Protein AF-A0A955MHB7-F1 (afdb_monomer_lite)

pLDDT: mean 92.13, std 5.57, range [71.12, 98.12]

Sequence (144 aa):
MEHLKEIINTLTNPKILFPSILFLYFFIFPPNDYLLKINKRLKLYNIWTKKGAVVLFSLLIGFFAFGLTDPNFQKIVAKPDNVPIVGLIFLVVFFLWLSMYQARENDQRIAQGKLPNEAEDAKEKILVWPDLVYIEFIALILCA

Radius of gyration: 22.38 Å; chains: 1; bounding box: 37×61×57 Å

Structure (mmCIF, N/CA/C/O backbone):
data_AF-A0A955MHB7-F1
#
_entry.id   AF-A0A955MHB7-F1
#
loop_
_atom_site.group_PDB
_atom_site.id
_atom_site.type_symbol
_atom_site.label_atom_id
_atom_site.label_alt_id
_atom_site.label_comp_id
_atom_site.label_asym_id
_atom_site.label_entity_id
_atom_site.label_seq_id
_atom_site.pdbx_PDB_ins_code
_atom_site.Cartn_x
_atom_site.Cartn_y
_atom_site.Cartn_z
_atom_site.occupancy
_atom_site.B_iso_or_equiv
_atom_site.auth_seq_id
_atom_site.auth_comp_id
_atom_site.auth_asym_id
_atom_site.auth_atom_id
_atom_site.pdbx_PDB_model_num
ATOM 1 N N . MET A 1 1 ? 7.698 2.671 -28.906 1.00 71.12 1 MET A N 1
ATOM 2 C CA . MET A 1 1 ? 8.367 2.057 -27.735 1.00 71.12 1 MET A CA 1
ATOM 3 C C . MET A 1 1 ? 9.485 2.932 -27.193 1.00 71.12 1 MET A C 1
ATOM 5 O O . MET A 1 1 ? 9.501 3.156 -25.995 1.00 71.12 1 MET A O 1
ATOM 9 N N . GLU A 1 2 ? 10.378 3.458 -28.031 1.00 80.06 2 GLU A N 1
ATOM 10 C CA . GLU A 1 2 ? 11.522 4.268 -27.572 1.00 80.06 2 GLU A CA 1
ATOM 11 C C . GLU A 1 2 ? 11.111 5.518 -26.788 1.00 80.06 2 GLU A C 1
ATOM 13 O O . GLU A 1 2 ? 11.550 5.681 -25.657 1.00 80.06 2 GLU A O 1
ATOM 18 N N . HIS A 1 3 ? 10.159 6.308 -27.295 1.00 85.00 3 HIS A N 1
ATOM 19 C CA . HIS A 1 3 ? 9.685 7.496 -26.576 1.00 85.00 3 HIS A CA 1
ATOM 20 C C . HIS A 1 3 ? 9.084 7.169 -25.190 1.00 85.00 3 HIS A C 1
ATOM 22 O O . HIS A 1 3 ? 9.342 7.864 -24.210 1.00 85.00 3 HIS A O 1
ATOM 28 N N . LEU A 1 4 ? 8.333 6.067 -25.073 1.00 83.50 4 LEU A N 1
ATOM 29 C CA . LEU A 1 4 ? 7.807 5.604 -23.784 1.00 83.50 4 LEU A CA 1
ATOM 30 C C . LEU A 1 4 ? 8.942 5.189 -22.834 1.00 83.50 4 LEU A C 1
ATOM 32 O O . LEU A 1 4 ? 8.892 5.506 -21.648 1.00 83.50 4 LEU A O 1
ATOM 36 N N . LYS A 1 5 ? 9.977 4.515 -23.351 1.00 82.19 5 LYS A N 1
ATOM 37 C CA . LYS A 1 5 ? 11.166 4.141 -22.574 1.00 82.19 5 LYS A CA 1
ATOM 38 C C . LYS A 1 5 ? 11.926 5.376 -22.092 1.00 82.19 5 LYS A C 1
ATOM 40 O O . LYS A 1 5 ? 12.338 5.400 -20.940 1.00 82.19 5 LYS A O 1
ATOM 45 N N . GLU A 1 6 ? 12.061 6.415 -22.910 1.00 89.56 6 GLU A N 1
ATOM 46 C CA . GLU A 1 6 ? 12.681 7.682 -22.498 1.00 89.56 6 GLU A CA 1
ATOM 47 C C . GLU A 1 6 ? 11.897 8.384 -21.385 1.00 89.56 6 GLU A C 1
ATOM 49 O O . GLU A 1 6 ? 12.497 8.863 -20.420 1.00 89.56 6 GLU A O 1
ATOM 54 N N . ILE A 1 7 ? 10.562 8.391 -21.471 1.00 89.81 7 ILE A N 1
ATOM 55 C CA . ILE A 1 7 ? 9.696 8.925 -20.409 1.00 89.81 7 ILE A CA 1
ATOM 56 C C . ILE A 1 7 ? 9.907 8.135 -19.116 1.00 89.81 7 ILE A C 1
ATOM 58 O O . I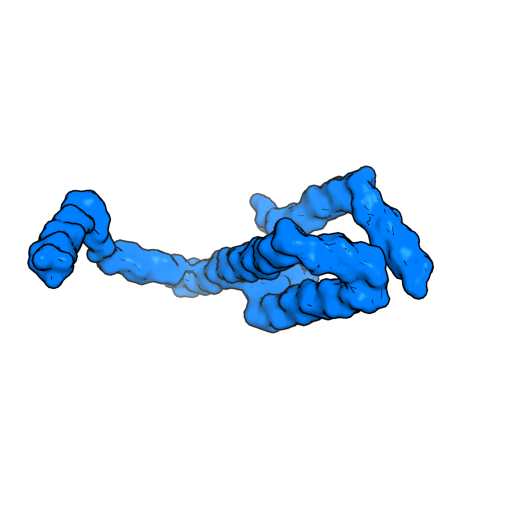LE A 1 7 ? 10.158 8.732 -18.069 1.00 89.81 7 ILE A O 1
ATOM 62 N N . ILE A 1 8 ? 9.858 6.801 -19.183 1.00 87.50 8 ILE A N 1
ATOM 63 C CA . ILE A 1 8 ? 10.079 5.936 -18.018 1.00 87.50 8 ILE A CA 1
ATOM 64 C C . ILE A 1 8 ? 11.476 6.177 -17.439 1.00 87.50 8 ILE A C 1
ATOM 66 O O . ILE A 1 8 ? 11.598 6.404 -16.240 1.00 87.50 8 ILE A O 1
ATOM 70 N N . ASN A 1 9 ? 12.523 6.203 -18.259 1.00 89.69 9 ASN A N 1
ATOM 71 C CA . ASN A 1 9 ? 13.898 6.424 -17.807 1.00 89.69 9 ASN A CA 1
ATOM 72 C C . ASN A 1 9 ? 14.073 7.788 -17.131 1.00 89.69 9 ASN A C 1
ATOM 74 O O . ASN A 1 9 ? 14.739 7.890 -16.101 1.00 89.69 9 ASN A O 1
ATOM 78 N N . THR A 1 10 ? 13.439 8.826 -17.674 1.00 93.19 10 THR A N 1
ATOM 79 C CA . THR A 1 10 ? 13.463 10.169 -17.086 1.00 93.19 10 THR A CA 1
ATOM 80 C C . THR A 1 10 ? 12.739 10.185 -15.742 1.00 93.19 10 THR A C 1
ATOM 82 O O . THR A 1 10 ? 13.295 10.661 -14.755 1.00 93.19 10 THR A O 1
ATOM 85 N N . LEU A 1 11 ? 11.535 9.610 -15.669 1.00 90.06 11 LEU A N 1
ATOM 86 C CA . LEU A 1 11 ? 10.749 9.540 -14.432 1.00 90.06 11 LEU A CA 1
ATOM 87 C C . LEU A 1 11 ? 11.420 8.683 -13.355 1.00 90.06 11 LEU A C 1
ATOM 89 O O . LEU A 1 11 ? 11.329 9.004 -12.174 1.00 90.06 11 LEU A O 1
ATOM 93 N N . THR A 1 12 ? 12.107 7.614 -13.757 1.00 90.94 12 THR A N 1
ATOM 94 C CA . THR A 1 12 ? 12.755 6.657 -12.846 1.00 90.94 12 THR A CA 1
ATOM 95 C C . THR A 1 12 ? 14.159 7.114 -12.433 1.00 90.94 12 THR A C 1
ATOM 97 O O . THR A 1 12 ? 14.792 6.483 -11.589 1.00 90.94 12 THR A O 1
ATOM 100 N N . ASN A 1 13 ? 14.662 8.231 -12.975 1.00 94.75 13 ASN A N 1
ATOM 101 C CA . ASN A 1 13 ? 15.918 8.824 -12.526 1.00 94.75 13 ASN A CA 1
ATOM 102 C C . ASN A 1 13 ? 15.823 9.131 -11.018 1.00 94.75 13 ASN A C 1
ATOM 104 O O . ASN A 1 13 ? 14.932 9.888 -10.626 1.00 94.75 13 ASN A O 1
ATOM 108 N N . PRO A 1 14 ? 16.734 8.619 -10.165 1.00 94.38 14 PRO A N 1
ATOM 109 C CA . PRO A 1 14 ? 16.653 8.797 -8.714 1.00 94.38 14 PRO A CA 1
ATOM 110 C C . PRO A 1 14 ? 16.526 10.256 -8.267 1.00 94.38 14 PRO A C 1
ATOM 112 O O . PRO A 1 14 ? 15.837 10.541 -7.290 1.00 94.38 14 PRO A O 1
ATOM 115 N N . LYS A 1 15 ? 17.130 11.192 -9.014 1.00 94.38 15 LYS A N 1
ATOM 116 C CA . LYS A 1 15 ? 17.056 12.635 -8.735 1.00 94.38 15 LYS A CA 1
ATOM 117 C C . LYS A 1 15 ? 15.639 13.203 -8.859 1.00 94.38 15 LYS A C 1
ATOM 119 O O . LYS A 1 15 ? 15.353 14.222 -8.246 1.00 94.38 15 LYS A O 1
ATOM 124 N N . ILE A 1 16 ? 14.779 12.568 -9.653 1.00 93.81 16 ILE A N 1
ATOM 125 C CA . ILE A 1 16 ? 13.384 12.966 -9.876 1.00 93.81 16 ILE A CA 1
ATOM 126 C C . ILE A 1 16 ? 12.460 12.065 -9.063 1.00 93.81 16 ILE A C 1
ATOM 128 O O . ILE A 1 16 ? 11.599 12.560 -8.335 1.00 93.81 16 ILE A O 1
ATOM 132 N N . LEU A 1 17 ? 12.657 10.748 -9.150 1.00 94.12 17 LEU A N 1
ATOM 133 C CA . LEU A 1 17 ? 11.779 9.754 -8.546 1.00 94.12 17 LEU A CA 1
ATOM 134 C C . LEU A 1 17 ? 11.721 9.888 -7.024 1.00 94.12 17 LEU A C 1
ATOM 136 O O . LEU A 1 17 ? 10.637 9.962 -6.453 1.00 94.12 17 LEU A O 1
ATOM 140 N N . PHE A 1 18 ? 12.880 9.945 -6.367 1.00 94.81 18 PHE A N 1
ATOM 141 C CA . PHE A 1 18 ? 12.959 9.954 -4.909 1.00 94.81 18 PHE A CA 1
ATOM 142 C C . PHE A 1 18 ? 12.268 11.171 -4.267 1.00 94.81 18 PHE A C 1
ATOM 144 O O . PHE A 1 18 ? 11.376 10.962 -3.441 1.00 94.81 18 PHE A O 1
ATOM 151 N N . PRO A 1 19 ? 12.577 12.429 -4.649 1.00 95.94 19 PRO A N 1
ATOM 152 C CA . PRO A 1 19 ? 11.874 13.578 -4.080 1.00 95.94 19 PRO A CA 1
ATOM 153 C C . PRO A 1 19 ? 10.386 13.584 -4.440 1.00 95.94 19 PRO A C 1
ATOM 155 O O . PRO A 1 19 ? 9.566 13.979 -3.614 1.00 95.94 19 PRO A O 1
ATOM 158 N N . SER A 1 20 ? 10.021 13.098 -5.631 1.00 94.44 20 SER A N 1
ATOM 159 C CA . SER A 1 20 ? 8.619 13.003 -6.050 1.00 94.44 20 SER A CA 1
ATOM 160 C C . SER A 1 20 ? 7.836 12.020 -5.179 1.00 94.44 20 SER A C 1
ATOM 162 O O . SER A 1 20 ? 6.748 12.356 -4.719 1.00 94.44 20 SER A O 1
ATOM 164 N N . ILE A 1 21 ? 8.390 10.837 -4.890 1.00 94.31 21 ILE A N 1
ATOM 165 C CA . ILE A 1 21 ? 7.767 9.854 -3.991 1.00 94.31 21 ILE A CA 1
ATOM 166 C C . ILE A 1 21 ? 7.635 10.427 -2.582 1.00 94.31 21 ILE A C 1
ATOM 168 O O . ILE A 1 21 ? 6.552 10.351 -2.011 1.00 94.31 21 ILE A O 1
ATOM 172 N N . LEU A 1 22 ? 8.694 11.028 -2.033 1.00 94.25 22 LEU A N 1
ATOM 173 C CA . LEU A 1 22 ? 8.649 11.621 -0.693 1.00 94.25 22 LEU A CA 1
ATOM 174 C C . LEU A 1 22 ? 7.602 12.730 -0.586 1.00 94.25 22 LEU A C 1
ATOM 176 O O . LEU A 1 22 ? 6.883 12.814 0.406 1.00 94.25 22 LEU A O 1
ATOM 180 N N . PHE A 1 23 ? 7.486 13.565 -1.615 1.00 94.06 23 PHE A N 1
ATOM 181 C CA . PHE A 1 23 ? 6.471 14.606 -1.657 1.00 94.06 23 PHE A CA 1
ATOM 182 C C . PHE A 1 23 ? 5.058 14.013 -1.741 1.00 94.06 23 PHE A C 1
ATOM 184 O O . PHE A 1 23 ? 4.193 14.362 -0.938 1.00 94.06 23 PHE A O 1
ATOM 191 N N . LEU A 1 24 ? 4.824 13.085 -2.676 1.00 93.94 24 LEU A N 1
ATOM 192 C CA . LEU A 1 24 ? 3.520 12.443 -2.882 1.00 93.94 24 LEU A CA 1
ATOM 193 C C . LEU A 1 24 ? 3.086 11.588 -1.687 1.00 93.94 24 LEU A C 1
ATOM 195 O O . LEU A 1 24 ? 1.887 11.488 -1.418 1.00 93.94 24 LEU A O 1
ATOM 199 N N . TYR A 1 25 ? 4.040 11.016 -0.950 1.00 94.06 25 TYR A N 1
ATOM 200 C CA . TYR A 1 25 ? 3.793 10.192 0.229 1.00 94.06 25 TYR A CA 1
ATOM 201 C C . TYR A 1 25 ? 2.868 10.895 1.224 1.00 94.06 25 TYR A C 1
ATOM 203 O O . TYR A 1 25 ? 1.881 10.304 1.645 1.00 94.06 25 TYR A O 1
ATOM 211 N N . PHE A 1 26 ? 3.099 12.176 1.517 1.00 94.38 26 PHE A N 1
ATOM 212 C CA . PHE A 1 26 ? 2.279 12.931 2.471 1.00 94.38 26 PHE A CA 1
ATOM 213 C C . PHE A 1 26 ? 0.854 13.225 1.987 1.00 94.38 26 PHE A C 1
ATOM 215 O O . PHE A 1 26 ? -0.021 13.523 2.796 1.00 94.38 26 PHE A O 1
ATOM 222 N N . PHE A 1 27 ? 0.588 13.149 0.683 1.00 93.94 27 PHE A N 1
ATOM 223 C CA . PHE A 1 27 ? -0.771 13.283 0.152 1.00 93.94 27 PHE A CA 1
ATOM 224 C C . PHE A 1 27 ? -1.506 11.948 0.150 1.00 93.94 27 PHE A C 1
ATOM 226 O O . PHE A 1 27 ? -2.725 11.929 0.320 1.00 93.94 27 PHE A O 1
ATOM 233 N N . ILE A 1 28 ? -0.782 10.841 -0.023 1.00 94.00 28 ILE A N 1
ATOM 234 C CA . ILE A 1 28 ? -1.327 9.481 0.031 1.00 94.00 28 ILE A CA 1
ATOM 235 C C . ILE A 1 28 ? -1.576 9.061 1.491 1.00 94.00 28 I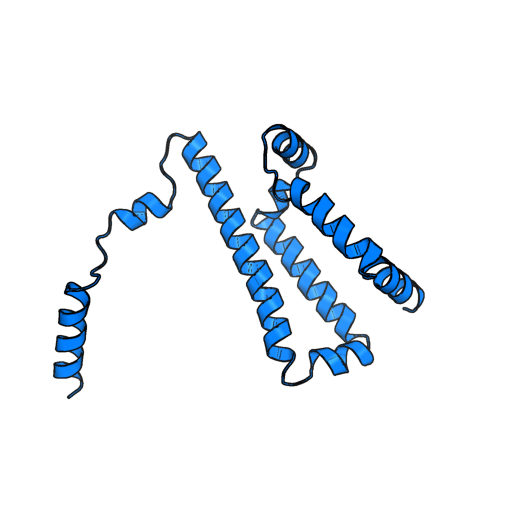LE A C 1
ATOM 237 O O . ILE A 1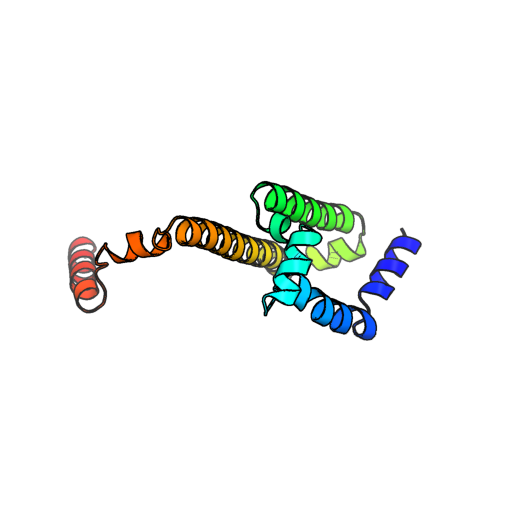 28 ? -2.653 8.548 1.800 1.00 94.00 28 ILE A O 1
ATOM 241 N N . PHE A 1 29 ? -0.624 9.358 2.380 1.00 94.50 29 PHE A N 1
ATOM 242 C CA . PHE A 1 29 ? -0.632 9.097 3.821 1.00 94.50 29 PHE A CA 1
ATOM 243 C C . PHE A 1 29 ? -0.552 10.423 4.595 1.00 94.50 29 PHE A C 1
ATOM 245 O O . PHE A 1 29 ? 0.529 10.828 5.030 1.00 94.50 29 PHE A O 1
ATOM 252 N N . PRO A 1 30 ? -1.676 11.147 4.734 1.00 94.12 30 PRO A N 1
ATOM 253 C CA . PRO A 1 30 ? -1.685 12.459 5.369 1.00 94.12 30 PRO A CA 1
ATOM 254 C C . PRO A 1 30 ? -1.365 12.371 6.872 1.00 94.12 30 PRO A C 1
ATOM 256 O O . PRO A 1 30 ? -2.128 11.749 7.608 1.00 94.12 30 PRO A O 1
ATOM 259 N N . PRO A 1 31 ? -0.298 13.034 7.363 1.00 93.75 31 PRO A N 1
ATOM 260 C CA . PRO A 1 31 ? 0.082 13.018 8.778 1.00 93.75 31 PRO A CA 1
ATOM 261 C C . PRO A 1 31 ? -0.713 14.008 9.647 1.00 93.75 31 PRO A C 1
ATOM 263 O O . PRO A 1 31 ? -0.547 14.024 10.861 1.00 93.75 31 PRO A O 1
ATOM 266 N N . ASN A 1 32 ? -1.524 14.887 9.047 1.00 94.56 32 ASN A N 1
ATOM 267 C CA . ASN A 1 32 ? -2.295 15.905 9.761 1.00 94.56 32 ASN A CA 1
ATOM 268 C C . ASN A 1 32 ? -3.650 16.182 9.089 1.00 94.56 32 ASN A C 1
A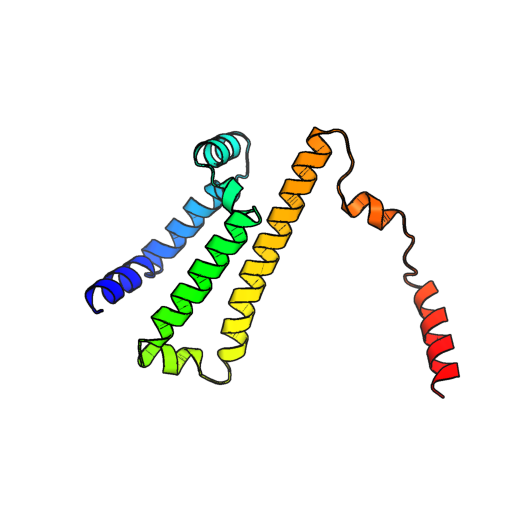TOM 270 O O . ASN A 1 32 ? -3.876 15.838 7.924 1.00 94.56 32 ASN A O 1
ATOM 274 N N . ASP A 1 33 ? -4.538 16.870 9.810 1.00 93.69 33 ASP A N 1
ATOM 275 C CA . ASP A 1 33 ? -5.904 17.159 9.358 1.00 93.69 33 ASP A CA 1
ATOM 276 C C . ASP A 1 33 ? -5.973 18.035 8.102 1.00 93.69 33 ASP A C 1
ATOM 278 O O . ASP A 1 33 ? -6.911 17.923 7.307 1.00 93.69 33 ASP A O 1
ATOM 282 N N . TYR A 1 34 ? -4.993 18.918 7.896 1.00 94.81 34 TYR A N 1
ATOM 283 C CA . TYR A 1 34 ? -4.944 19.772 6.712 1.00 94.81 34 TYR A CA 1
ATOM 284 C C . TYR A 1 34 ? -4.718 18.941 5.441 1.00 94.81 34 TYR A C 1
ATOM 286 O O . TYR A 1 34 ? -5.492 19.034 4.483 1.00 94.81 34 TYR A O 1
ATOM 294 N N . LEU A 1 35 ? -3.710 18.069 5.453 1.00 95.25 35 LEU A N 1
ATOM 295 C CA . LEU A 1 35 ? -3.418 17.162 4.344 1.00 95.25 35 LEU A CA 1
ATOM 296 C C . LEU A 1 35 ? -4.521 16.114 4.176 1.00 95.25 35 LEU A C 1
ATOM 298 O O . LEU A 1 35 ? -4.856 15.761 3.045 1.00 95.25 35 LEU A O 1
ATOM 302 N N . LEU A 1 36 ? -5.171 15.693 5.264 1.00 93.19 36 LEU A N 1
ATOM 303 C CA . LEU A 1 36 ? -6.334 14.809 5.199 1.00 93.19 36 LEU A CA 1
ATOM 304 C C . LEU A 1 36 ? -7.507 15.462 4.453 1.00 93.19 36 LEU A C 1
ATOM 306 O O . LEU A 1 36 ? -8.159 14.809 3.635 1.00 93.19 36 LEU A O 1
ATOM 310 N N . LYS A 1 37 ? -7.767 16.759 4.673 1.00 94.88 37 LYS A N 1
ATOM 311 C CA . LYS A 1 37 ? -8.778 17.508 3.904 1.00 94.88 37 LYS A CA 1
ATOM 312 C C . LYS A 1 37 ? -8.429 17.551 2.415 1.00 94.88 37 LYS A C 1
ATOM 314 O O . LYS A 1 37 ? -9.319 17.364 1.586 1.00 94.88 37 LYS A O 1
ATOM 319 N N . ILE A 1 38 ? -7.154 17.744 2.068 1.00 95.06 38 ILE A N 1
ATOM 320 C CA . ILE A 1 38 ? -6.691 17.717 0.670 1.00 95.06 38 ILE A CA 1
ATOM 321 C C . ILE A 1 38 ? -6.866 16.322 0.064 1.00 95.06 38 ILE A C 1
ATOM 323 O O . ILE A 1 38 ? -7.452 16.203 -1.011 1.00 95.06 38 ILE A O 1
ATOM 327 N N . ASN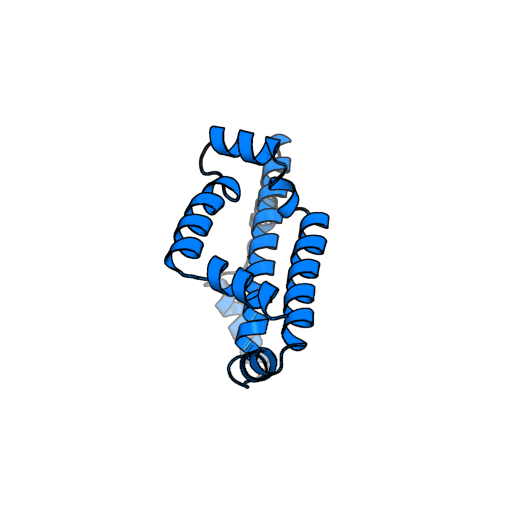 A 1 39 ? -6.437 15.268 0.760 1.00 95.19 39 ASN A N 1
ATOM 328 C CA . ASN A 1 39 ? -6.609 13.879 0.332 1.00 95.19 39 ASN A CA 1
ATOM 329 C C . ASN A 1 39 ? -8.088 13.565 0.042 1.00 95.19 39 ASN A C 1
ATOM 331 O O . ASN A 1 39 ? -8.415 13.033 -1.023 1.00 95.19 39 ASN A O 1
ATOM 335 N N . LYS A 1 40 ? -8.994 13.976 0.941 1.00 92.31 40 LYS A N 1
ATOM 336 C CA . LYS A 1 40 ? -10.449 13.835 0.768 1.00 92.31 40 LYS A CA 1
ATOM 337 C C . LYS A 1 40 ? -10.973 14.631 -0.428 1.00 92.31 40 LYS A C 1
ATOM 339 O O . LYS A 1 40 ? -11.746 14.089 -1.217 1.00 92.31 40 LYS A O 1
ATOM 344 N N . ARG A 1 41 ? -10.517 15.874 -0.615 1.00 94.81 41 ARG A N 1
ATOM 345 C CA . ARG A 1 41 ? -10.888 16.727 -1.760 1.00 94.81 41 ARG A CA 1
ATOM 346 C C . ARG A 1 41 ? -10.459 16.117 -3.097 1.00 94.81 41 ARG A C 1
ATOM 348 O O . ARG A 1 41 ? -11.241 16.122 -4.043 1.00 94.81 41 ARG A O 1
ATOM 355 N N . LEU A 1 42 ? -9.247 15.569 -3.158 1.00 93.62 42 LEU A N 1
ATOM 356 C CA . LEU A 1 42 ? -8.693 14.886 -4.332 1.00 93.62 42 LEU A CA 1
ATOM 357 C C . LEU A 1 42 ? -9.196 13.442 -4.485 1.00 93.62 42 LEU A C 1
ATOM 359 O O . LEU A 1 42 ? -8.856 12.773 -5.455 1.00 93.62 42 LEU A O 1
ATOM 363 N N . LYS A 1 43 ? -10.016 12.956 -3.545 1.00 93.69 43 LYS A N 1
ATOM 364 C CA . LYS A 1 43 ? -10.565 11.593 -3.514 1.00 93.69 43 LYS A CA 1
ATOM 365 C C . LYS A 1 43 ? -9.503 10.485 -3.506 1.00 93.69 43 LYS A C 1
ATOM 367 O O . LYS A 1 43 ? -9.794 9.356 -3.900 1.00 93.69 43 LYS A O 1
ATOM 372 N N . LEU A 1 44 ? -8.302 10.779 -3.008 1.00 92.31 44 LEU A N 1
ATOM 373 C CA . LEU A 1 44 ? -7.198 9.815 -2.930 1.00 92.31 44 LEU A CA 1
ATOM 374 C C . LEU A 1 44 ? -7.525 8.647 -1.989 1.00 92.31 44 LEU A C 1
ATOM 376 O O . LEU A 1 44 ? -7.144 7.514 -2.259 1.00 92.31 44 LEU A O 1
ATOM 380 N N . TYR A 1 45 ? -8.332 8.880 -0.951 1.00 90.38 45 TYR A N 1
ATOM 381 C CA . TYR A 1 45 ? -8.838 7.822 -0.068 1.00 90.38 45 TYR A CA 1
ATOM 382 C C . TYR A 1 45 ? -9.583 6.685 -0.799 1.00 90.38 45 TYR A C 1
ATOM 384 O O . TYR A 1 45 ? -9.728 5.597 -0.243 1.00 90.38 45 TYR A O 1
ATOM 392 N N . ASN A 1 46 ? -10.064 6.900 -2.033 1.00 93.94 46 ASN A N 1
ATOM 393 C CA . ASN A 1 46 ? -10.736 5.854 -2.808 1.00 93.94 46 ASN A CA 1
ATOM 394 C C . ASN A 1 46 ? -9.792 4.731 -3.260 1.00 93.94 46 ASN A C 1
ATOM 396 O O . ASN A 1 46 ? -10.281 3.644 -3.580 1.00 93.94 46 ASN A O 1
ATOM 400 N N . ILE A 1 47 ? -8.473 4.960 -3.261 1.00 94.81 47 ILE A N 1
ATOM 401 C CA . ILE A 1 47 ? -7.455 3.934 -3.549 1.00 94.81 47 ILE A CA 1
ATOM 402 C C . ILE A 1 47 ? -7.614 2.750 -2.582 1.00 94.81 47 ILE A C 1
ATOM 404 O O . ILE A 1 47 ? -7.553 1.592 -2.986 1.00 94.81 47 ILE A O 1
ATOM 408 N N . TRP A 1 48 ? -7.954 3.039 -1.326 1.00 96.31 48 TRP A N 1
ATOM 409 C CA . TRP A 1 48 ? -8.129 2.064 -0.246 1.00 96.31 48 TRP A CA 1
ATOM 410 C C . TRP A 1 48 ? -9.541 1.459 -0.195 1.00 96.31 48 TRP A C 1
ATOM 412 O O . TRP A 1 48 ? -10.010 1.015 0.847 1.00 96.31 48 TRP A O 1
ATOM 422 N N . THR A 1 49 ? -10.282 1.482 -1.306 1.00 96.38 49 THR A N 1
ATOM 423 C CA . THR A 1 49 ? -11.580 0.796 -1.438 1.00 96.38 49 THR A CA 1
ATOM 424 C C . THR A 1 49 ? -11.408 -0.511 -2.211 1.00 96.38 49 THR A C 1
ATOM 426 O O . THR A 1 49 ? -10.418 -0.679 -2.915 1.00 96.38 49 THR A O 1
ATOM 429 N N . LYS A 1 50 ? -12.403 -1.412 -2.183 1.00 96.56 50 LYS A N 1
ATOM 430 C CA . LYS A 1 50 ? -12.413 -2.615 -3.045 1.00 96.56 50 LYS A CA 1
ATOM 431 C C . LYS A 1 50 ? -12.275 -2.267 -4.532 1.00 96.56 50 LYS A C 1
ATOM 433 O O . LYS A 1 50 ? -11.521 -2.909 -5.250 1.00 96.56 50 LYS A O 1
ATOM 438 N N . LYS A 1 51 ? -12.955 -1.205 -4.986 1.00 96.69 51 LYS A N 1
ATOM 439 C CA . LYS A 1 51 ? -12.831 -0.699 -6.365 1.00 96.69 51 LYS A CA 1
ATOM 440 C C . LYS A 1 51 ? -11.422 -0.166 -6.639 1.00 96.69 51 LYS A C 1
ATOM 442 O O . LYS A 1 51 ? -10.866 -0.442 -7.694 1.00 96.69 51 LYS A O 1
ATOM 447 N N . GLY A 1 52 ? -10.850 0.556 -5.676 1.00 95.88 52 GLY A N 1
ATOM 448 C CA . GLY A 1 52 ? -9.467 1.026 -5.725 1.00 95.88 52 GLY A CA 1
ATOM 449 C C . GLY A 1 52 ? -8.465 -0.122 -5.831 1.00 95.88 52 GLY A C 1
ATOM 450 O O . GLY A 1 52 ? -7.569 -0.047 -6.662 1.00 95.88 52 GLY A O 1
ATOM 451 N N . ALA A 1 53 ? -8.686 -1.218 -5.098 1.00 96.94 53 ALA A N 1
ATOM 452 C CA . ALA A 1 53 ? -7.904 -2.449 -5.206 1.00 96.94 53 ALA A CA 1
ATOM 453 C C . ALA A 1 53 ? -7.926 -2.994 -6.633 1.00 96.94 53 ALA A C 1
ATOM 455 O O . ALA A 1 53 ? -6.877 -3.212 -7.227 1.00 96.94 53 ALA A O 1
ATOM 456 N N . VAL A 1 54 ? -9.122 -3.166 -7.208 1.00 97.69 54 VAL A N 1
ATOM 457 C CA . VAL A 1 54 ? -9.271 -3.689 -8.573 1.00 97.69 54 VAL A CA 1
ATOM 458 C C . VAL A 1 54 ? -8.496 -2.826 -9.564 1.00 97.69 54 VAL A C 1
ATOM 460 O O . VAL A 1 54 ? -7.764 -3.369 -10.385 1.00 97.69 54 VAL A O 1
ATOM 463 N N . VAL A 1 55 ? -8.598 -1.498 -9.466 1.00 96.94 55 VAL A N 1
ATOM 464 C CA . VAL A 1 55 ? -7.838 -0.580 -10.328 1.00 96.94 55 VAL A CA 1
ATOM 465 C C . VAL A 1 55 ? -6.331 -0.719 -10.095 1.00 96.94 55 VAL A C 1
ATOM 467 O O . VAL A 1 55 ? -5.589 -0.887 -11.058 1.00 96.94 55 VAL A O 1
ATOM 470 N N . LEU A 1 56 ? -5.875 -0.699 -8.841 1.00 96.38 56 LEU A N 1
ATOM 471 C CA . LEU A 1 56 ? -4.462 -0.797 -8.467 1.00 96.38 56 LEU A CA 1
ATOM 472 C C . LEU A 1 56 ? -3.824 -2.096 -8.980 1.00 96.38 56 LEU A C 1
ATOM 474 O O . LEU A 1 56 ? -2.781 -2.057 -9.629 1.00 96.38 56 LEU A O 1
ATOM 478 N N . PHE A 1 57 ? -4.478 -3.236 -8.755 1.00 97.62 57 PHE A N 1
ATOM 479 C CA . PHE A 1 57 ? -4.011 -4.534 -9.237 1.00 97.62 57 PHE A CA 1
ATOM 480 C C . PHE A 1 57 ? -4.104 -4.664 -10.753 1.00 97.62 57 PHE A C 1
ATOM 482 O O . PHE A 1 57 ? -3.191 -5.211 -11.361 1.00 97.62 57 PHE A O 1
ATOM 489 N N . SER A 1 58 ? -5.149 -4.124 -11.386 1.00 97.75 58 SER A N 1
ATOM 490 C CA . SER A 1 58 ? -5.252 -4.128 -12.852 1.00 97.75 58 SER A CA 1
ATOM 491 C C . SER A 1 58 ? -4.127 -3.316 -13.492 1.00 97.75 58 SER A C 1
ATOM 493 O O . SER A 1 58 ? -3.554 -3.752 -14.486 1.00 97.75 58 SER A O 1
ATOM 495 N N . LEU A 1 59 ? -3.767 -2.169 -12.906 1.00 96.69 59 LEU A N 1
ATOM 496 C CA . LEU A 1 59 ? -2.626 -1.367 -13.350 1.00 96.69 59 LEU A CA 1
ATOM 497 C C . LEU A 1 59 ? -1.301 -2.101 -13.131 1.00 96.69 59 LEU A C 1
ATOM 499 O O . LEU A 1 59 ? -0.463 -2.101 -14.028 1.00 96.69 59 LEU A O 1
ATOM 503 N N . LEU A 1 60 ? -1.120 -2.758 -11.981 1.00 96.12 60 LEU A N 1
ATOM 504 C CA . LEU A 1 60 ? 0.090 -3.527 -11.682 1.00 96.12 60 LEU A CA 1
ATOM 505 C C . LEU A 1 60 ? 0.264 -4.708 -12.650 1.00 96.12 60 LEU A C 1
ATOM 507 O O . LEU A 1 60 ? 1.322 -4.859 -13.258 1.00 96.12 60 LEU A O 1
ATOM 511 N N . ILE A 1 61 ? -0.788 -5.506 -12.850 1.00 96.69 61 ILE A N 1
ATOM 512 C CA . ILE A 1 61 ? -0.797 -6.619 -13.809 1.00 96.69 61 ILE A CA 1
ATOM 513 C C . ILE A 1 61 ? -0.580 -6.089 -15.224 1.00 96.69 61 ILE A C 1
ATOM 515 O O . ILE A 1 61 ? 0.258 -6.619 -15.946 1.00 96.69 61 ILE A O 1
ATOM 519 N N . GLY A 1 62 ? -1.295 -5.030 -15.611 1.00 96.06 62 GLY A N 1
ATOM 520 C CA . GLY A 1 62 ? -1.162 -4.404 -16.922 1.00 96.06 62 GLY A CA 1
ATOM 521 C C . GLY A 1 62 ? 0.256 -3.902 -17.187 1.00 96.06 62 GLY A C 1
ATOM 522 O O . GLY A 1 62 ? 0.778 -4.116 -18.277 1.00 96.06 62 GLY A O 1
ATOM 523 N N . PHE A 1 63 ? 0.912 -3.311 -16.186 1.00 92.88 63 PHE A N 1
ATOM 524 C CA . PHE A 1 63 ? 2.303 -2.871 -16.277 1.00 92.88 63 PHE A CA 1
ATOM 525 C C . PHE A 1 63 ? 3.262 -4.045 -16.498 1.00 92.88 63 PHE A C 1
ATOM 527 O O . PHE A 1 63 ? 4.089 -3.983 -17.405 1.00 92.88 63 PHE A O 1
ATOM 534 N N . PHE A 1 64 ? 3.135 -5.131 -15.729 1.00 93.19 64 PHE A N 1
ATOM 535 C CA . PHE A 1 64 ? 3.971 -6.321 -15.922 1.00 93.19 64 PHE A CA 1
ATOM 536 C C . PHE A 1 64 ? 3.688 -7.014 -17.257 1.00 93.19 64 PHE A C 1
ATOM 538 O O . PHE A 1 64 ? 4.628 -7.355 -17.968 1.00 93.19 64 PHE A O 1
ATOM 545 N N . ALA A 1 65 ? 2.420 -7.171 -17.641 1.00 94.38 65 ALA A N 1
ATOM 546 C CA . ALA A 1 65 ? 2.029 -7.763 -18.919 1.00 94.38 65 ALA A CA 1
ATOM 547 C C . ALA A 1 65 ? 2.557 -6.946 -20.107 1.00 94.38 65 ALA A C 1
ATOM 549 O O . ALA A 1 65 ? 3.112 -7.507 -21.050 1.00 94.38 65 ALA A O 1
ATOM 550 N N . PHE A 1 66 ? 2.450 -5.617 -20.037 1.00 91.62 66 PHE A N 1
ATOM 551 C CA . PHE A 1 66 ? 3.035 -4.725 -21.030 1.00 91.62 66 PHE A CA 1
ATOM 552 C C . PHE A 1 66 ? 4.567 -4.797 -21.019 1.00 91.62 66 PHE A C 1
ATOM 554 O O . PHE A 1 66 ? 5.180 -4.884 -22.079 1.00 91.62 66 PHE A O 1
ATOM 561 N N . GLY A 1 67 ? 5.201 -4.823 -19.846 1.00 90.25 67 GLY A N 1
ATOM 562 C CA . GLY A 1 67 ? 6.652 -4.964 -19.709 1.00 90.25 67 GLY A CA 1
ATOM 563 C C . GLY A 1 67 ? 7.174 -6.265 -20.318 1.00 90.25 67 GLY A C 1
ATOM 564 O O . GLY A 1 67 ? 8.211 -6.262 -20.975 1.00 90.25 67 GLY A O 1
ATOM 565 N N . LEU A 1 68 ? 6.419 -7.360 -20.201 1.00 91.69 68 LEU A N 1
ATOM 566 C CA . LEU A 1 68 ? 6.734 -8.632 -20.851 1.00 91.69 68 LEU A CA 1
ATOM 567 C C . LEU A 1 68 ? 6.718 -8.543 -22.385 1.00 91.69 68 LEU A C 1
ATOM 569 O O . LEU A 1 68 ? 7.177 -9.477 -23.020 1.00 91.69 68 LEU A O 1
ATOM 573 N N . THR A 1 69 ? 6.261 -7.461 -23.017 1.00 91.31 69 THR A N 1
ATOM 574 C CA . THR A 1 69 ? 6.456 -7.274 -24.470 1.00 91.31 69 THR A CA 1
ATOM 575 C C . THR A 1 69 ? 7.886 -6.852 -24.837 1.00 91.31 69 THR A C 1
ATOM 577 O O . THR A 1 69 ? 8.272 -6.965 -25.999 1.00 91.31 69 THR A O 1
ATOM 580 N N . ASP A 1 70 ? 8.697 -6.400 -23.870 1.00 90.31 70 ASP A N 1
ATOM 581 C CA . ASP A 1 70 ? 10.096 -6.012 -24.075 1.00 90.31 70 ASP A CA 1
ATOM 582 C C . ASP A 1 70 ? 11.053 -7.182 -23.762 1.00 90.31 70 ASP A C 1
ATOM 584 O O . ASP A 1 70 ? 11.144 -7.605 -22.603 1.00 90.31 70 ASP A O 1
ATOM 588 N N . PRO A 1 71 ? 11.837 -7.682 -24.738 1.00 91.62 71 PRO A N 1
ATOM 589 C CA . PRO A 1 71 ? 12.744 -8.813 -24.523 1.00 91.62 71 PRO A CA 1
ATOM 590 C C . PRO A 1 71 ? 13.779 -8.583 -23.414 1.00 91.62 71 PRO A C 1
ATOM 592 O O . PRO A 1 71 ? 14.178 -9.523 -22.727 1.00 91.62 71 PRO A O 1
ATOM 595 N N . ASN A 1 72 ? 14.223 -7.337 -23.216 1.00 91.25 72 ASN A N 1
ATOM 596 C CA . ASN A 1 72 ? 15.162 -7.002 -22.143 1.00 91.25 72 ASN A CA 1
ATOM 597 C C . ASN A 1 72 ? 14.512 -7.129 -20.764 1.00 91.25 72 ASN A C 1
ATOM 599 O O . ASN A 1 72 ? 15.120 -7.679 -19.849 1.00 91.25 72 ASN A O 1
ATOM 603 N N . PHE A 1 73 ? 13.267 -6.671 -20.625 1.00 90.81 73 PHE A N 1
ATOM 604 C CA . PHE A 1 73 ? 12.518 -6.799 -19.382 1.00 90.81 73 PHE A CA 1
ATOM 605 C C . PHE A 1 73 ? 12.226 -8.265 -19.064 1.00 90.81 73 PHE A C 1
ATOM 607 O O . PHE A 1 73 ? 12.512 -8.701 -17.950 1.00 90.81 73 PHE A O 1
ATOM 614 N N . GLN A 1 74 ? 11.767 -9.050 -20.049 1.00 93.12 74 GLN A N 1
ATOM 615 C CA . GLN A 1 74 ? 11.554 -10.496 -19.900 1.00 93.12 74 GLN A CA 1
ATOM 616 C C . GLN A 1 74 ? 12.795 -11.203 -19.342 1.00 93.12 74 GLN A C 1
ATOM 618 O O . GLN A 1 74 ? 12.702 -11.925 -18.353 1.00 93.12 74 GLN A O 1
ATOM 623 N N . LYS A 1 75 ? 13.974 -10.950 -19.929 1.00 93.25 75 LYS A N 1
ATOM 624 C CA . LYS A 1 75 ? 15.249 -11.540 -19.484 1.00 93.25 75 LYS A CA 1
ATOM 625 C C . LYS A 1 75 ? 15.638 -11.162 -18.059 1.00 93.25 75 LYS A C 1
ATOM 627 O O . LYS A 1 75 ? 16.455 -11.859 -17.468 1.00 93.25 75 LYS A O 1
ATOM 632 N N . ILE A 1 76 ? 15.124 -10.054 -17.532 1.00 92.81 76 ILE A N 1
ATOM 633 C CA . ILE A 1 76 ? 15.364 -9.631 -16.153 1.00 92.81 76 ILE A CA 1
ATOM 634 C C . ILE A 1 76 ? 14.355 -10.311 -15.232 1.00 92.81 76 ILE A C 1
ATOM 636 O O . ILE A 1 76 ? 14.766 -10.974 -14.287 1.00 92.81 76 ILE A O 1
ATOM 640 N N . VAL A 1 77 ? 13.054 -10.189 -15.498 1.00 93.25 77 VAL A N 1
ATOM 641 C CA . VAL A 1 77 ? 12.016 -10.687 -14.578 1.00 93.25 77 VAL A CA 1
ATOM 642 C C . VAL A 1 77 ? 11.894 -12.209 -14.558 1.00 93.25 77 VAL A C 1
ATOM 644 O O . VAL A 1 77 ? 11.507 -12.765 -13.538 1.00 93.25 77 VAL A O 1
ATOM 647 N N . ALA A 1 78 ? 12.257 -12.889 -15.650 1.00 92.38 78 ALA A N 1
ATOM 648 C CA . ALA A 1 78 ? 12.235 -14.348 -15.738 1.00 92.38 78 ALA A CA 1
ATOM 649 C C . ALA A 1 78 ? 13.492 -15.017 -15.157 1.00 92.38 78 ALA A C 1
ATOM 651 O O . ALA A 1 78 ? 13.596 -16.244 -15.193 1.00 92.38 78 ALA A O 1
ATOM 652 N N . LYS A 1 79 ? 14.464 -14.249 -14.634 1.00 94.31 79 LYS A N 1
ATOM 653 C CA . LYS A 1 79 ? 15.599 -14.855 -13.928 1.00 94.31 79 LYS A CA 1
ATOM 654 C C . LYS A 1 79 ? 15.092 -15.601 -12.688 1.00 94.31 79 LYS A C 1
ATOM 656 O O . LYS A 1 79 ? 14.240 -15.051 -11.987 1.00 94.31 79 LYS A O 1
ATOM 661 N N . PRO A 1 80 ? 15.605 -16.808 -12.388 1.00 94.00 80 PRO A N 1
ATOM 662 C CA . PRO A 1 80 ? 15.094 -17.628 -11.288 1.00 94.00 80 PRO A CA 1
ATOM 663 C C . PRO A 1 80 ? 15.042 -16.917 -9.926 1.00 94.00 80 PRO A C 1
ATOM 665 O O . PRO A 1 80 ? 14.097 -17.113 -9.170 1.00 94.00 80 PRO A O 1
ATOM 668 N N . ASP A 1 81 ? 16.015 -16.058 -9.633 1.00 91.94 81 ASP A N 1
ATOM 669 C CA . ASP A 1 81 ? 16.109 -15.241 -8.418 1.00 91.94 81 ASP A CA 1
ATOM 670 C C . ASP A 1 81 ? 15.150 -14.038 -8.404 1.00 91.94 81 ASP A C 1
ATOM 672 O O . ASP A 1 81 ? 14.737 -13.583 -7.337 1.00 91.94 81 ASP A O 1
ATOM 676 N N . ASN A 1 82 ? 14.726 -13.560 -9.576 1.00 94.44 82 ASN A N 1
ATOM 677 C CA . ASN A 1 82 ? 13.817 -12.421 -9.710 1.00 94.44 82 ASN A CA 1
ATOM 678 C C . ASN A 1 82 ? 12.336 -12.815 -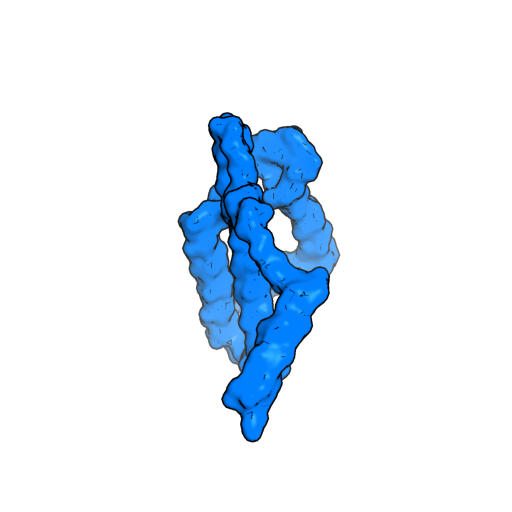9.700 1.00 94.44 82 ASN A C 1
ATOM 680 O O . ASN A 1 82 ? 11.497 -11.983 -9.355 1.00 94.44 82 ASN A O 1
ATOM 684 N N . VAL A 1 83 ? 11.990 -14.063 -10.027 1.00 92.44 83 VAL A N 1
ATOM 685 C CA . VAL A 1 83 ? 10.594 -14.537 -9.979 1.00 92.44 83 VAL A CA 1
ATOM 686 C C . VAL A 1 83 ? 9.978 -14.361 -8.576 1.00 92.44 83 VAL A C 1
ATOM 688 O O . VAL A 1 83 ? 8.888 -13.785 -8.486 1.00 92.44 83 VAL A O 1
ATOM 691 N N . PRO A 1 84 ? 10.659 -14.733 -7.468 1.00 94.88 84 PRO A N 1
ATOM 692 C CA . PRO A 1 84 ? 10.177 -14.423 -6.122 1.00 94.88 84 PRO A CA 1
ATOM 693 C C . PRO A 1 84 ? 10.015 -12.921 -5.862 1.00 94.88 84 PRO A C 1
ATOM 695 O O . PRO A 1 84 ? 9.055 -12.516 -5.212 1.00 94.88 84 PRO A O 1
ATOM 698 N N . ILE A 1 85 ? 10.909 -12.081 -6.395 1.00 93.69 85 ILE A N 1
ATOM 699 C CA . ILE A 1 85 ? 10.850 -10.619 -6.229 1.00 93.69 85 ILE A CA 1
ATOM 700 C C . ILE A 1 85 ? 9.591 -10.050 -6.887 1.00 93.69 85 ILE A C 1
ATOM 702 O O . ILE A 1 85 ? 8.910 -9.219 -6.288 1.00 93.69 85 ILE A O 1
ATOM 706 N N . VAL A 1 86 ? 9.235 -10.524 -8.085 1.00 93.62 86 VAL A N 1
ATOM 707 C CA . VAL A 1 86 ? 7.976 -10.134 -8.737 1.00 93.62 86 VAL A CA 1
ATOM 708 C C . VAL A 1 86 ? 6.792 -10.493 -7.842 1.00 93.62 86 VAL A C 1
ATOM 710 O O . VAL A 1 86 ? 5.962 -9.630 -7.575 1.00 93.62 86 VAL A O 1
ATOM 713 N N . GLY A 1 87 ? 6.748 -11.716 -7.302 1.00 94.56 87 GLY A N 1
ATOM 714 C CA . GLY A 1 87 ? 5.709 -12.128 -6.352 1.00 94.56 87 GLY A CA 1
ATOM 715 C C . GLY A 1 87 ? 5.643 -11.237 -5.106 1.00 94.56 87 GLY A C 1
ATOM 716 O O . GLY A 1 87 ? 4.560 -10.802 -4.711 1.00 94.56 87 GLY A O 1
ATOM 717 N N . LEU A 1 88 ? 6.795 -10.887 -4.531 1.00 96.31 88 LEU A N 1
ATOM 718 C CA . LEU A 1 88 ? 6.882 -9.983 -3.382 1.00 96.31 88 LEU A CA 1
ATOM 719 C C . LEU A 1 88 ? 6.312 -8.594 -3.683 1.00 96.31 88 LEU A C 1
ATOM 721 O O . LEU A 1 88 ? 5.648 -8.031 -2.819 1.00 96.31 88 LEU A O 1
ATOM 725 N N . ILE A 1 89 ? 6.493 -8.054 -4.892 1.00 95.62 89 ILE A N 1
ATOM 726 C CA . ILE A 1 89 ? 5.895 -6.764 -5.278 1.00 95.62 89 ILE A CA 1
ATOM 727 C C . ILE A 1 89 ? 4.364 -6.828 -5.177 1.00 95.62 89 ILE A C 1
ATOM 729 O O . ILE A 1 89 ? 3.751 -5.926 -4.604 1.00 95.62 89 ILE A O 1
ATOM 733 N N . PHE A 1 90 ? 3.741 -7.904 -5.667 1.00 96.62 90 PHE A N 1
ATOM 734 C CA . PHE A 1 90 ? 2.292 -8.093 -5.537 1.00 96.62 90 PHE A CA 1
ATOM 735 C C . PHE A 1 90 ? 1.859 -8.208 -4.075 1.00 96.62 90 PHE A C 1
ATOM 737 O O . PHE A 1 90 ? 0.865 -7.594 -3.689 1.00 96.62 90 PHE A O 1
ATOM 744 N N . LEU A 1 91 ? 2.612 -8.947 -3.256 1.00 97.50 91 LEU A N 1
ATOM 745 C CA . LEU A 1 91 ? 2.313 -9.107 -1.833 1.00 97.50 91 LEU A CA 1
ATOM 746 C C . LEU A 1 91 ? 2.443 -7.791 -1.063 1.00 97.50 91 LEU A C 1
ATOM 748 O O . LEU A 1 91 ? 1.561 -7.463 -0.278 1.00 97.50 91 LEU A O 1
ATOM 752 N N . VAL A 1 92 ? 3.494 -7.008 -1.307 1.00 97.56 92 VAL A N 1
ATOM 753 C CA . VAL A 1 92 ? 3.687 -5.702 -0.659 1.00 97.56 92 VAL A CA 1
ATOM 754 C C . VAL A 1 92 ? 2.530 -4.766 -0.993 1.00 97.56 92 VAL A C 1
ATOM 756 O O . VAL A 1 92 ? 1.955 -4.156 -0.093 1.00 97.56 92 VAL A O 1
ATOM 759 N N . VAL A 1 93 ? 2.137 -4.688 -2.268 1.00 96.88 93 VAL A N 1
ATOM 760 C CA . VAL A 1 93 ? 0.989 -3.871 -2.691 1.00 96.88 93 VAL A CA 1
ATOM 761 C C . VAL A 1 93 ? -0.313 -4.386 -2.068 1.00 96.88 93 VAL A C 1
ATOM 763 O O . VAL A 1 93 ? -1.131 -3.584 -1.618 1.00 96.88 93 VAL A O 1
ATOM 766 N N . PHE A 1 94 ? -0.494 -5.707 -1.991 1.00 98.06 94 PHE A N 1
ATOM 767 C CA . PHE A 1 94 ? -1.656 -6.332 -1.362 1.00 98.06 94 PHE A CA 1
ATOM 768 C C . PHE A 1 94 ? -1.767 -6.019 0.121 1.00 98.06 94 PHE A C 1
ATOM 770 O O . PHE A 1 94 ? -2.803 -5.515 0.548 1.00 98.06 94 PHE A O 1
ATOM 777 N N . PHE A 1 95 ? -0.724 -6.290 0.901 1.00 98.12 95 PHE A N 1
ATOM 778 C CA . PHE A 1 95 ? -0.758 -6.078 2.343 1.00 98.12 95 PHE A CA 1
ATOM 779 C C . PHE A 1 95 ? -0.849 -4.597 2.696 1.00 98.12 95 PHE A C 1
ATOM 781 O O . PHE A 1 95 ? -1.566 -4.256 3.632 1.00 98.12 95 PHE A O 1
ATOM 788 N N . LEU A 1 96 ? -0.226 -3.714 1.907 1.00 97.12 96 LEU A N 1
ATOM 789 C CA . LEU A 1 96 ? -0.413 -2.272 2.051 1.00 97.12 96 LEU A CA 1
ATOM 790 C C . LEU A 1 96 ? -1.866 -1.860 1.788 1.00 97.12 96 LEU A C 1
ATOM 792 O O . LEU A 1 96 ? -2.444 -1.078 2.538 1.00 97.12 96 LEU A O 1
ATOM 796 N N . TRP A 1 97 ? -2.475 -2.367 0.716 1.00 98.00 97 TRP A N 1
ATOM 797 C CA . TRP A 1 97 ? -3.878 -2.077 0.439 1.00 98.00 97 TRP A CA 1
ATOM 798 C C . TRP A 1 97 ? -4.794 -2.642 1.531 1.00 98.00 97 TRP A C 1
ATOM 800 O O . TRP A 1 97 ? -5.701 -1.939 1.975 1.00 98.00 97 TRP A O 1
ATOM 810 N N . LEU A 1 98 ? -4.546 -3.873 1.985 1.00 97.62 98 LEU A N 1
ATOM 811 C CA . LEU A 1 98 ? -5.337 -4.553 3.008 1.00 97.62 98 LEU A CA 1
ATOM 812 C C . LEU A 1 98 ? -5.296 -3.790 4.334 1.00 97.62 98 LEU A C 1
ATOM 814 O O . LEU A 1 98 ? -6.354 -3.526 4.906 1.00 97.62 98 LEU A O 1
ATOM 818 N N . SER A 1 99 ? -4.108 -3.380 4.786 1.00 96.50 99 SER A N 1
ATOM 819 C CA . SER A 1 99 ? -3.956 -2.625 6.032 1.00 96.50 99 SER A CA 1
ATOM 820 C C . SER A 1 99 ? -4.697 -1.289 5.968 1.00 96.50 99 SER A C 1
ATOM 822 O O . SER A 1 99 ? -5.387 -0.909 6.911 1.00 96.50 99 SER A O 1
ATOM 824 N N . MET A 1 100 ? -4.625 -0.589 4.833 1.00 96.81 100 MET A N 1
ATOM 825 C CA . MET A 1 100 ? -5.321 0.688 4.652 1.00 96.81 100 MET A CA 1
ATOM 826 C C . MET A 1 100 ? -6.833 0.528 4.478 1.00 96.81 100 MET A C 1
ATOM 828 O O . MET A 1 100 ? -7.601 1.385 4.922 1.00 96.81 100 MET A O 1
ATOM 832 N N . TYR A 1 101 ? -7.276 -0.562 3.852 1.00 96.75 101 TYR A N 1
ATOM 833 C CA . TYR A 1 101 ? -8.688 -0.917 3.755 1.00 96.75 101 TYR A CA 1
ATOM 834 C C . TYR A 1 101 ? -9.285 -1.151 5.151 1.00 96.75 101 TYR A C 1
ATOM 836 O O . TYR A 1 101 ? -10.307 -0.546 5.478 1.00 96.75 101 TYR A O 1
ATOM 844 N N . GLN A 1 102 ? -8.608 -1.942 5.990 1.00 95.69 102 GLN A N 1
ATOM 845 C CA . GLN A 1 102 ? -9.006 -2.205 7.379 1.00 95.69 102 GLN A CA 1
ATOM 846 C C . GLN A 1 102 ? -8.987 -0.932 8.232 1.00 95.69 102 GLN A C 1
ATOM 848 O O . GLN A 1 102 ? -9.969 -0.636 8.911 1.00 95.69 102 GLN A O 1
ATOM 853 N N . ALA A 1 103 ? -7.929 -0.118 8.132 1.00 94.50 103 ALA A N 1
ATOM 854 C CA . ALA A 1 103 ? -7.844 1.163 8.835 1.00 94.50 103 ALA A CA 1
ATOM 855 C C . ALA A 1 103 ? -9.047 2.067 8.518 1.00 94.50 103 ALA A C 1
ATOM 857 O O . ALA A 1 103 ? -9.670 2.629 9.416 1.00 94.50 103 ALA A O 1
ATOM 858 N N . ARG A 1 104 ? -9.448 2.138 7.243 1.00 93.81 104 ARG A N 1
ATOM 859 C CA . ARG A 1 104 ? -10.619 2.914 6.822 1.00 93.81 104 ARG A CA 1
ATOM 860 C C . ARG A 1 104 ? -11.937 2.347 7.354 1.00 93.81 104 ARG A C 1
ATOM 862 O O . ARG A 1 104 ? -12.831 3.123 7.692 1.00 93.81 104 ARG A O 1
ATOM 869 N N . GLU A 1 105 ? -12.102 1.027 7.385 1.00 94.94 105 GLU A N 1
ATOM 870 C CA . GLU A 1 105 ? -13.286 0.409 7.998 1.00 94.94 105 GLU A CA 1
ATOM 871 C C . GLU A 1 105 ? -13.349 0.718 9.498 1.00 94.94 105 GLU A C 1
ATOM 873 O O . GLU A 1 105 ? -14.413 1.075 10.007 1.00 94.94 105 GLU A O 1
ATOM 878 N N . ASN A 1 106 ? -12.211 0.685 10.190 1.00 95.50 106 ASN A N 1
ATOM 879 C CA . ASN A 1 106 ? -12.116 1.063 11.596 1.00 95.50 106 ASN A CA 1
ATOM 880 C C . ASN A 1 106 ? -12.442 2.540 11.829 1.00 95.50 106 ASN A C 1
ATOM 882 O O . ASN A 1 106 ? -13.237 2.838 12.719 1.00 95.50 106 ASN A O 1
ATOM 886 N N . ASP A 1 107 ? -11.953 3.456 10.992 1.00 93.69 107 ASP A N 1
ATOM 887 C CA . ASP A 1 107 ? -12.334 4.874 11.056 1.00 93.69 107 ASP A CA 1
ATOM 888 C C . ASP A 1 107 ? -13.856 5.058 10.930 1.00 93.69 107 ASP A C 1
ATOM 890 O O . ASP A 1 107 ? -14.468 5.844 11.658 1.00 93.69 107 ASP A O 1
ATOM 894 N N . GLN A 1 108 ? -14.501 4.308 10.028 1.00 93.81 108 GLN A N 1
ATOM 895 C CA . GLN A 1 108 ? -15.959 4.336 9.868 1.00 93.81 108 GLN A CA 1
ATOM 896 C C . GLN A 1 108 ? -16.691 3.781 11.093 1.00 93.81 108 GLN A C 1
ATOM 898 O O . GLN A 1 108 ? -17.738 4.312 11.465 1.00 93.81 108 GLN A O 1
ATOM 903 N N . ARG A 1 109 ? -16.159 2.732 11.726 1.00 95.06 109 ARG A N 1
ATOM 904 C CA . ARG A 1 109 ? -16.714 2.152 12.958 1.00 95.06 109 ARG A CA 1
ATOM 905 C C . ARG A 1 109 ? -16.599 3.118 14.132 1.00 95.06 109 ARG A C 1
ATOM 907 O O . ARG A 1 109 ? -17.595 3.347 14.814 1.00 95.06 109 ARG A O 1
ATOM 914 N N . ILE A 1 110 ? -15.434 3.734 14.312 1.00 95.38 110 ILE A N 1
ATOM 915 C CA . ILE A 1 110 ? -15.184 4.722 15.367 1.00 95.38 110 ILE A CA 1
ATOM 916 C C . ILE A 1 110 ? -16.116 5.925 15.198 1.00 95.38 110 ILE A C 1
ATOM 918 O O . ILE A 1 110 ? -16.733 6.366 16.165 1.00 95.38 110 ILE A O 1
ATOM 922 N N . ALA A 1 111 ? -16.316 6.403 13.965 1.00 94.75 111 ALA A N 1
ATOM 923 C CA . ALA A 1 111 ? -17.278 7.471 13.678 1.00 94.75 111 ALA A CA 1
ATOM 924 C C . ALA A 1 111 ? -18.736 7.094 14.017 1.00 94.75 111 ALA A C 1
ATOM 926 O O . ALA A 1 111 ? -19.556 7.974 14.267 1.00 94.75 111 ALA A O 1
ATOM 927 N N . GLN A 1 112 ? -19.064 5.798 14.046 1.00 96.12 112 GLN A N 1
ATOM 928 C CA . GLN A 1 112 ? -20.358 5.265 14.491 1.00 96.12 112 GLN A CA 1
ATOM 929 C C . GLN A 1 112 ? -20.402 4.970 16.003 1.00 96.12 112 GLN A C 1
ATOM 931 O O . GLN A 1 112 ? -21.375 4.382 16.472 1.00 96.12 112 GLN A O 1
ATOM 936 N N . GLY A 1 113 ? -19.359 5.319 16.764 1.00 95.25 113 GLY A N 1
ATOM 937 C CA . GLY A 1 113 ? -19.247 5.017 18.194 1.00 95.25 113 GLY A CA 1
ATOM 938 C C . GLY A 1 113 ? -18.963 3.544 18.512 1.00 95.25 113 GLY A C 1
ATOM 939 O O . GLY A 1 113 ? -19.140 3.123 19.652 1.00 95.25 113 GLY A O 1
ATOM 940 N N . LYS A 1 114 ? -18.548 2.744 17.523 1.00 94.31 114 LYS A N 1
ATOM 941 C CA . LYS A 1 114 ? -18.170 1.333 17.699 1.00 94.31 114 LYS A CA 1
ATOM 942 C C . LYS A 1 114 ? -16.664 1.204 17.922 1.00 94.31 114 LYS A C 1
ATOM 944 O O . LYS A 1 114 ? -15.886 2.039 17.468 1.00 94.31 114 LYS A O 1
ATOM 949 N N . LEU A 1 115 ? -16.253 0.111 18.559 1.00 93.19 115 LEU A N 1
ATOM 950 C CA . LEU A 1 115 ? -14.840 -0.257 18.669 1.00 93.19 115 LEU A CA 1
ATOM 951 C C . LEU A 1 115 ? -14.270 -0.707 17.307 1.00 93.19 115 LEU A C 1
ATOM 953 O O . LEU A 1 115 ? -15.046 -1.170 16.454 1.00 93.19 115 LEU A O 1
ATOM 957 N N . PRO A 1 116 ? -12.939 -0.617 17.101 1.00 94.06 116 PRO A N 1
ATOM 958 C CA . PRO A 1 116 ? -12.252 -1.249 15.971 1.00 94.06 116 PRO A CA 1
ATOM 959 C C . PRO A 1 116 ? -12.621 -2.727 15.837 1.00 94.06 116 PRO A C 1
ATOM 961 O O . PRO A 1 116 ? -13.042 -3.359 16.808 1.00 94.06 116 PRO A O 1
ATOM 964 N N . ASN A 1 117 ? -12.526 -3.275 14.631 1.00 90.81 117 ASN A N 1
ATOM 965 C CA . ASN A 1 117 ? -12.955 -4.646 14.370 1.00 90.81 117 ASN A CA 1
ATOM 966 C C . ASN A 1 117 ? -12.149 -5.673 15.181 1.00 90.81 117 ASN A C 1
ATOM 968 O O . ASN A 1 117 ? -12.715 -6.616 15.719 1.00 90.81 117 ASN A O 1
ATOM 972 N N . GLU A 1 118 ? -10.857 -5.415 15.355 1.00 87.69 118 GLU A N 1
ATOM 973 C CA . GLU A 1 118 ? -9.895 -6.246 16.086 1.00 87.69 118 GLU A CA 1
ATOM 974 C C . GLU A 1 118 ? -10.219 -6.344 17.587 1.00 87.69 118 GLU A C 1
ATOM 976 O O . GLU A 1 118 ? -9.762 -7.253 18.276 1.00 87.69 118 GLU A O 1
ATOM 981 N N . ALA A 1 119 ? -11.028 -5.419 18.120 1.00 86.94 119 ALA A N 1
ATOM 982 C CA . ALA A 1 119 ? -11.467 -5.471 19.512 1.00 86.94 119 ALA A CA 1
ATOM 983 C C . ALA A 1 119 ? -12.435 -6.635 19.785 1.00 86.94 119 ALA A C 1
ATOM 985 O O . ALA A 1 119 ? -12.612 -7.012 20.943 1.00 86.94 119 ALA A O 1
ATOM 986 N N . GLU A 1 120 ? -13.078 -7.187 18.751 1.00 81.00 120 GLU A N 1
ATOM 987 C CA . GLU A 1 120 ? -13.868 -8.415 18.877 1.00 81.00 120 GLU A CA 1
ATOM 988 C C . GLU A 1 120 ? -12.955 -9.638 19.031 1.00 81.00 120 GLU A C 1
ATOM 990 O O . GLU A 1 120 ? -13.170 -10.431 19.945 1.00 81.00 120 GLU A O 1
ATOM 995 N N . ASP A 1 121 ? -11.888 -9.728 18.232 1.00 74.25 121 ASP A N 1
ATOM 996 C CA . ASP A 1 121 ? -10.920 -10.835 18.280 1.00 74.25 121 ASP A CA 1
ATOM 997 C C . ASP A 1 121 ? -10.190 -10.889 19.633 1.00 74.25 121 ASP A C 1
ATOM 999 O O . ASP A 1 121 ? -9.946 -11.959 20.183 1.00 74.25 121 ASP A O 1
ATOM 1003 N N . ALA A 1 122 ? -9.915 -9.728 20.237 1.00 74.75 122 ALA A N 1
ATOM 1004 C CA . ALA A 1 122 ? -9.283 -9.633 21.555 1.00 74.75 122 ALA A CA 1
ATOM 1005 C C . ALA A 1 122 ? -10.142 -10.178 22.717 1.00 74.75 122 ALA A C 1
ATOM 1007 O O . ALA A 1 122 ? -9.633 -10.343 23.829 1.00 74.75 122 ALA A O 1
ATOM 1008 N N . LYS A 1 123 ? -11.443 -10.430 22.504 1.00 78.25 123 LYS A N 1
ATOM 1009 C CA . LYS A 1 123 ? -12.312 -11.051 23.521 1.00 78.25 123 LYS A CA 1
ATOM 1010 C C . LYS A 1 123 ? -12.065 -12.549 23.635 1.00 78.25 123 LYS A C 1
ATOM 1012 O O . LYS A 1 123 ? -12.303 -13.121 24.701 1.00 78.25 123 LYS A O 1
ATOM 1017 N N . GLU A 1 124 ? -11.602 -13.179 22.561 1.00 79.06 124 GLU A N 1
ATOM 1018 C CA . GLU A 1 124 ? -11.235 -14.583 22.573 1.00 79.06 124 GLU A CA 1
ATOM 1019 C C . GLU A 1 124 ? -9.846 -14.721 23.197 1.00 79.06 124 GLU A C 1
ATOM 1021 O O . GLU A 1 124 ? -8.839 -14.228 22.689 1.00 79.06 124 GLU A O 1
ATOM 1026 N N . LYS A 1 125 ? -9.786 -15.371 24.361 1.00 74.06 125 LYS A N 1
ATOM 1027 C CA . LYS A 1 125 ? -8.504 -15.672 24.992 1.00 74.06 125 LYS A CA 1
ATOM 1028 C C . LYS A 1 125 ? -7.832 -16.782 24.199 1.00 74.06 125 LYS A C 1
ATOM 1030 O O . LYS A 1 125 ? -8.185 -17.949 24.342 1.00 74.06 125 LYS A O 1
ATOM 1035 N N . ILE A 1 126 ? -6.856 -16.406 23.385 1.00 75.50 126 ILE A N 1
ATOM 1036 C CA . ILE A 1 126 ? -5.976 -17.366 22.728 1.00 75.50 126 ILE A CA 1
ATOM 1037 C C . ILE A 1 126 ? -5.028 -17.927 23.788 1.00 75.50 126 ILE A C 1
ATOM 1039 O O . ILE A 1 126 ? -4.416 -17.175 24.549 1.00 75.50 126 ILE A O 1
ATOM 1043 N N . LEU A 1 127 ? -4.922 -19.253 23.832 1.00 80.94 127 LEU A N 1
ATOM 1044 C CA . LEU A 1 127 ? -3.960 -19.956 24.671 1.00 80.94 127 LEU A CA 1
ATOM 1045 C C . LEU A 1 127 ? -2.546 -19.616 24.183 1.00 80.94 127 LEU A C 1
ATOM 1047 O O . LEU A 1 127 ? -2.085 -20.103 23.152 1.00 80.94 127 LEU A O 1
ATOM 1051 N N . VAL A 1 128 ? -1.884 -18.724 24.909 1.00 81.69 128 VAL A N 1
ATOM 1052 C CA . VAL A 1 128 ? -0.469 -18.382 24.728 1.00 81.69 128 VAL A CA 1
ATOM 1053 C C . VAL A 1 128 ? 0.361 -19.141 25.756 1.00 81.69 128 VAL A C 1
ATOM 1055 O O . VAL A 1 128 ? -0.180 -19.863 26.584 1.00 81.69 128 VAL A O 1
ATOM 1058 N N . TRP A 1 129 ? 1.686 -19.007 25.732 1.00 82.44 129 TRP A N 1
ATOM 1059 C CA . TRP A 1 129 ? 2.521 -19.574 26.792 1.00 82.44 129 TRP A CA 1
ATOM 1060 C C . TRP A 1 129 ? 2.018 -19.127 28.188 1.00 82.44 129 TRP A C 1
ATOM 1062 O O . TRP A 1 129 ? 1.781 -17.928 28.368 1.00 82.44 129 TRP A O 1
ATOM 1072 N N . PRO A 1 130 ? 1.849 -20.038 29.172 1.00 85.81 130 PRO A N 1
ATOM 1073 C CA . PRO A 1 130 ? 2.289 -21.441 29.199 1.00 85.81 130 PRO A CA 1
ATOM 1074 C C . PRO A 1 130 ? 1.296 -22.462 28.613 1.00 85.81 130 PRO A C 1
ATOM 1076 O O . PRO A 1 130 ? 1.658 -23.627 28.467 1.00 85.81 130 PRO A O 1
ATOM 1079 N N . ASP A 1 131 ? 0.079 -22.063 28.245 1.00 86.94 131 ASP A N 1
ATOM 1080 C CA . ASP A 1 131 ? -0.984 -22.976 27.808 1.00 86.94 131 ASP A CA 1
ATOM 1081 C C . ASP A 1 131 ? -0.653 -23.734 26.509 1.00 86.94 131 ASP A C 1
ATOM 1083 O O . ASP A 1 131 ? -1.116 -24.858 26.302 1.00 86.94 131 ASP A O 1
ATOM 1087 N N . LEU A 1 132 ? 0.208 -23.159 25.660 1.00 88.00 132 LEU A N 1
ATOM 1088 C CA . LEU A 1 132 ? 0.700 -23.803 24.436 1.00 88.00 132 LEU A CA 1
ATOM 1089 C C . LEU A 1 132 ? 1.428 -25.132 24.722 1.00 88.00 132 LEU A C 1
ATOM 1091 O O . LEU A 1 132 ? 1.310 -26.081 23.948 1.00 88.00 132 LEU A O 1
ATOM 1095 N N . VAL A 1 133 ? 2.100 -25.232 25.878 1.00 89.62 133 VAL A N 1
ATOM 1096 C CA . VAL A 1 133 ? 2.842 -26.432 26.304 1.00 89.62 133 VAL A CA 1
ATOM 1097 C C . VAL A 1 133 ? 1.905 -27.632 26.471 1.00 89.62 133 VAL A C 1
ATOM 1099 O O . VAL A 1 133 ? 2.289 -28.761 26.172 1.00 89.62 133 VAL A O 1
ATOM 1102 N N . TYR A 1 134 ? 0.660 -27.412 26.910 1.00 89.44 134 TYR A N 1
ATOM 1103 C CA . TYR A 1 134 ? -0.306 -28.498 27.092 1.00 89.44 134 TYR A CA 1
ATOM 1104 C C . TYR A 1 134 ? -0.712 -29.133 25.760 1.00 89.44 134 TYR A C 1
ATOM 1106 O O . TYR A 1 134 ? -0.798 -30.356 25.662 1.00 89.44 134 TYR A O 1
ATOM 1114 N N . ILE A 1 135 ? -0.932 -28.318 24.725 1.00 88.50 135 ILE A N 1
ATOM 1115 C CA . ILE A 1 135 ? -1.326 -28.802 23.395 1.00 88.50 135 ILE A CA 1
ATOM 1116 C C . ILE A 1 135 ? -0.145 -29.497 22.707 1.00 88.50 135 ILE A C 1
ATOM 1118 O O . ILE A 1 135 ? -0.328 -30.566 22.126 1.00 88.50 135 ILE A O 1
ATOM 1122 N N . GLU A 1 136 ? 1.068 -28.947 22.827 1.00 90.88 136 GLU A N 1
ATOM 1123 C CA . GLU A 1 136 ? 2.296 -29.585 22.331 1.00 90.88 136 GLU A CA 1
ATOM 1124 C C . GLU A 1 136 ? 2.539 -30.949 22.994 1.00 90.88 136 GLU A C 1
ATOM 1126 O O . GLU A 1 136 ? 2.848 -31.926 22.311 1.00 90.88 136 GLU A O 1
ATOM 1131 N N . PHE A 1 137 ? 2.331 -31.052 24.310 1.00 91.25 137 PHE A N 1
ATOM 1132 C CA . PHE A 1 137 ? 2.456 -32.314 25.039 1.00 91.25 137 PHE A CA 1
ATOM 1133 C C . PHE A 1 137 ? 1.425 -33.360 24.588 1.00 91.25 137 PHE A C 1
ATOM 1135 O O . PHE A 1 137 ? 1.783 -34.516 24.363 1.00 91.25 137 PHE A O 1
ATOM 1142 N N . ILE A 1 138 ? 0.160 -32.966 24.394 1.00 92.06 138 ILE A N 1
ATOM 1143 C CA . ILE A 1 138 ? -0.880 -33.859 23.854 1.00 92.06 138 ILE A CA 1
ATOM 1144 C C . ILE A 1 138 ? -0.505 -34.337 22.446 1.00 92.06 138 ILE A C 1
ATOM 1146 O O . ILE A 1 138 ? -0.620 -35.526 22.156 1.00 92.06 138 ILE A O 1
ATOM 1150 N N . ALA A 1 139 ? -0.025 -33.440 21.581 1.00 93.50 139 ALA A N 1
ATOM 1151 C CA . ALA A 1 139 ? 0.401 -33.797 20.231 1.00 93.50 139 ALA A CA 1
ATOM 1152 C C . ALA A 1 139 ? 1.564 -34.803 20.240 1.00 93.50 139 ALA A C 1
ATOM 1154 O O . ALA A 1 139 ? 1.542 -35.757 19.468 1.00 93.50 139 ALA A O 1
ATOM 1155 N N . LEU A 1 140 ? 2.541 -34.640 21.140 1.00 95.06 140 LEU A N 1
ATOM 1156 C CA . LEU A 1 140 ? 3.635 -35.601 21.313 1.00 95.06 140 LEU A CA 1
ATOM 1157 C C . LEU A 1 140 ? 3.135 -36.985 21.736 1.00 95.06 140 LEU A C 1
ATOM 1159 O O . LEU A 1 140 ? 3.629 -37.973 21.210 1.00 95.06 140 LEU A O 1
ATOM 1163 N N . ILE A 1 141 ? 2.155 -37.071 22.641 1.00 94.81 141 ILE A N 1
ATOM 1164 C CA . ILE A 1 141 ? 1.559 -38.358 23.040 1.00 94.81 141 ILE A CA 1
ATOM 1165 C C . ILE A 1 141 ? 0.819 -39.014 21.868 1.00 94.81 141 ILE A C 1
ATOM 1167 O O . ILE A 1 141 ? 0.900 -40.224 21.702 1.00 94.81 141 ILE A O 1
ATOM 1171 N N . LEU A 1 142 ? 0.072 -38.236 21.080 1.00 94.06 142 LEU A N 1
ATOM 1172 C CA . LEU A 1 142 ? -0.747 -38.762 19.982 1.00 94.06 142 LEU A CA 1
ATOM 1173 C C . LEU A 1 142 ? 0.069 -39.156 18.741 1.00 94.06 142 LEU A C 1
ATOM 1175 O O . LEU A 1 142 ? -0.386 -39.993 17.965 1.00 94.06 142 LEU A O 1
ATOM 1179 N N . CYS A 1 143 ? 1.229 -38.531 18.534 1.00 91.94 143 CYS A N 1
ATOM 1180 C CA . CYS A 1 143 ? 2.107 -38.766 17.384 1.00 91.94 143 CYS A CA 1
ATOM 1181 C C . CYS A 1 143 ? 3.300 -39.694 17.687 1.00 91.94 143 CYS A C 1
ATOM 1183 O O . CYS A 1 143 ? 4.107 -39.926 16.783 1.00 91.94 143 CYS A O 1
ATOM 1185 N N . ALA A 1 144 ? 3.440 -40.170 18.927 1.00 72.69 144 ALA A N 1
ATOM 1186 C CA . ALA A 1 144 ? 4.435 -41.163 19.343 1.00 72.69 144 ALA A CA 1
ATOM 1187 C C . ALA A 1 144 ? 3.888 -42.590 19.215 1.00 72.69 144 ALA A C 1
ATOM 1189 O O . ALA A 1 144 ? 4.695 -43.480 18.861 1.00 72.69 144 ALA A O 1
#

Secondary structure (DSSP, 8-state):
-HHHHHHHHHHHSHHHHHHHHHHHHHHHS-SSHHHHHHHHHTTGGGGGSHHHHHHHHHHHHHHHHHHTTSHHHHHHHTSTTHHHHHHHHHHHHHHHHHHHHHHHHHHHHHHTTPPPTHHHHTTS----TTTHHHHHHHHHHHH-

Foldseek 3Di:
DVVVVVVVCVCPPCVNVVVVCVVVVCLLVPPDPVSVVVVVVVVSLCCLPPVVVVVVVVVLVVVVVVLCVDPVSCVVCVDPVNVVVSVVVVVVSVVVSVVSNLVVVQVVQVVVVHHRPCVVVVVDDDDDPPSVVVVVVVVVVVVD